Protein AF-A0A0A9E4T3-F1 (afdb_monomer_lite)

Radius of gyration: 29.78 Å; chains: 1; bounding box: 59×31×85 Å

Structure (mmCIF, N/CA/C/O backbone):
data_AF-A0A0A9E4T3-F1
#
_entry.id   AF-A0A0A9E4T3-F1
#
loop_
_atom_site.group_PDB
_atom_site.id
_atom_site.type_symbol
_atom_site.label_atom_id
_atom_site.label_alt_id
_atom_site.label_comp_id
_atom_site.label_asym_id
_atom_site.label_entity_id
_atom_site.label_seq_id
_atom_site.pdbx_PDB_ins_code
_atom_site.Cartn_x
_atom_site.Cartn_y
_atom_site.Cartn_z
_atom_site.occupancy
_atom_site.B_iso_or_equiv
_atom_site.auth_seq_id
_atom_site.auth_comp_id
_atom_site.auth_asym_id
_atom_site.auth_atom_id
_atom_site.pdbx_PDB_model_num
ATOM 1 N N . MET A 1 1 ? 37.385 -1.006 -54.506 1.00 62.84 1 MET A N 1
ATOM 2 C CA . MET A 1 1 ? 36.792 0.046 -53.651 1.00 62.84 1 MET A CA 1
ATOM 3 C C . MET A 1 1 ? 35.392 -0.324 -53.158 1.00 62.84 1 MET A C 1
ATOM 5 O O . MET A 1 1 ? 35.112 -0.016 -52.011 1.00 62.84 1 MET A O 1
ATOM 9 N N . ASP A 1 2 ? 34.578 -1.062 -53.924 1.00 75.38 2 ASP A N 1
ATOM 10 C CA . ASP A 1 2 ? 33.215 -1.477 -53.517 1.00 75.38 2 ASP A CA 1
ATOM 11 C C . ASP A 1 2 ? 33.101 -2.220 -52.181 1.00 75.38 2 ASP A C 1
ATOM 13 O O . ASP A 1 2 ? 32.206 -1.931 -51.396 1.00 75.38 2 ASP A O 1
ATOM 17 N N . GLY A 1 3 ? 34.013 -3.148 -51.873 1.00 79.38 3 GLY A N 1
ATOM 18 C CA . GLY A 1 3 ? 33.921 -3.925 -50.629 1.00 79.38 3 GLY A CA 1
ATOM 19 C C . GLY A 1 3 ? 34.019 -3.076 -49.353 1.00 79.38 3 GLY A C 1
ATOM 20 O O . GLY A 1 3 ? 33.374 -3.387 -48.358 1.00 79.38 3 GLY A O 1
ATOM 21 N N . VAL A 1 4 ? 34.784 -1.978 -49.387 1.00 82.75 4 VAL A N 1
ATOM 22 C CA . VAL A 1 4 ? 34.929 -1.050 -48.249 1.00 82.75 4 VAL A CA 1
ATOM 23 C C . VAL A 1 4 ? 33.673 -0.191 -48.086 1.00 82.75 4 VAL A C 1
ATOM 25 O O . VAL A 1 4 ? 33.246 0.052 -46.960 1.00 82.75 4 VAL A O 1
ATOM 28 N N . ILE A 1 5 ? 33.049 0.210 -49.198 1.00 86.00 5 ILE A N 1
ATOM 29 C CA . ILE A 1 5 ? 31.784 0.959 -49.202 1.00 86.00 5 ILE A CA 1
ATOM 30 C C . ILE A 1 5 ? 30.661 0.083 -48.631 1.00 86.00 5 ILE A C 1
ATOM 32 O O . ILE A 1 5 ? 29.983 0.491 -47.691 1.00 86.00 5 ILE A O 1
ATOM 36 N N . LEU A 1 6 ? 30.544 -1.162 -49.105 1.00 89.69 6 LEU A N 1
ATOM 37 C CA . LEU A 1 6 ? 29.542 -2.124 -48.636 1.00 89.69 6 LEU A CA 1
ATOM 38 C C . LEU A 1 6 ? 29.694 -2.450 -47.137 1.00 89.69 6 LEU A C 1
ATOM 40 O O . LEU A 1 6 ? 28.710 -2.590 -46.411 1.00 89.69 6 LEU A O 1
ATOM 44 N N . LEU A 1 7 ? 30.936 -2.563 -46.652 1.00 89.38 7 LEU A N 1
ATOM 45 C CA . LEU A 1 7 ? 31.220 -2.740 -45.225 1.00 89.38 7 LEU A CA 1
ATOM 46 C C . LEU A 1 7 ? 30.801 -1.513 -44.409 1.00 89.38 7 LEU A C 1
ATOM 48 O O . LEU A 1 7 ? 30.184 -1.680 -43.359 1.00 89.38 7 LEU A O 1
ATOM 52 N N . GLY A 1 8 ? 31.084 -0.303 -44.898 1.00 90.19 8 GLY A N 1
ATOM 53 C CA . GLY A 1 8 ? 30.636 0.940 -44.269 1.00 90.19 8 GLY A CA 1
ATOM 54 C C . GLY A 1 8 ? 29.113 1.013 -44.141 1.00 90.19 8 GLY A C 1
ATOM 55 O O . GLY A 1 8 ? 28.602 1.276 -43.056 1.00 90.19 8 GLY A O 1
ATOM 56 N N . GLU A 1 9 ? 28.381 0.690 -45.209 1.00 91.50 9 GLU A N 1
ATOM 57 C CA . GLU A 1 9 ? 26.911 0.662 -45.209 1.00 91.50 9 GLU A CA 1
ATOM 58 C C . GLU A 1 9 ? 26.335 -0.362 -44.222 1.00 91.50 9 GLU A C 1
ATOM 60 O O . GLU A 1 9 ? 25.373 -0.075 -43.505 1.00 91.50 9 GLU A O 1
ATOM 65 N N . ASN A 1 10 ? 26.928 -1.556 -44.148 1.00 93.38 10 ASN A N 1
ATOM 66 C CA . ASN A 1 10 ? 26.495 -2.589 -43.208 1.00 93.38 10 ASN A CA 1
ATOM 67 C C . ASN A 1 10 ? 26.771 -2.195 -41.752 1.00 93.38 10 ASN A C 1
ATOM 69 O O . ASN A 1 10 ? 25.931 -2.444 -40.887 1.00 93.38 10 ASN A O 1
ATOM 73 N N . ILE A 1 11 ? 27.910 -1.550 -41.476 1.00 93.56 11 ILE A N 1
ATOM 74 C CA . ILE A 1 11 ? 28.228 -1.026 -40.142 1.00 93.56 11 ILE A CA 1
ATOM 75 C C . ILE A 1 11 ? 27.215 0.052 -39.743 1.00 93.56 11 ILE A C 1
ATOM 77 O O . ILE A 1 11 ? 26.677 -0.022 -38.639 1.00 93.56 11 ILE A O 1
ATOM 81 N N . SER A 1 12 ? 26.891 0.993 -40.636 1.00 94.12 12 SER A N 1
ATOM 82 C CA . SER A 1 12 ? 25.878 2.025 -40.373 1.00 94.12 12 SER A CA 1
ATOM 83 C C . SER A 1 12 ? 24.516 1.418 -40.029 1.00 94.12 12 SER A C 1
ATOM 85 O O . SER A 1 12 ? 23.940 1.764 -38.999 1.00 94.12 12 SER A O 1
ATOM 87 N N . LYS A 1 13 ? 24.049 0.427 -40.803 1.00 94.69 13 LYS A N 1
ATOM 88 C CA . LYS A 1 13 ? 22.791 -0.289 -40.517 1.00 94.69 13 LYS A CA 1
ATOM 89 C C . LYS A 1 13 ? 22.813 -0.993 -39.159 1.00 94.69 13 LYS A C 1
ATOM 91 O O . LYS A 1 13 ? 21.826 -0.965 -38.429 1.00 94.69 13 LYS A O 1
ATOM 96 N N . ILE A 1 14 ? 23.931 -1.625 -38.793 1.00 94.31 14 ILE A N 1
ATOM 97 C CA . ILE A 1 14 ? 24.074 -2.273 -37.480 1.00 94.31 14 ILE A CA 1
ATOM 98 C C . ILE A 1 14 ? 23.980 -1.236 -36.355 1.00 94.31 14 ILE A C 1
ATOM 100 O O . ILE A 1 14 ? 23.314 -1.490 -35.350 1.00 94.31 14 ILE A O 1
ATOM 104 N N . VAL A 1 15 ? 24.622 -0.076 -36.512 1.00 94.44 15 VAL A N 1
ATOM 105 C CA . VAL A 1 15 ? 24.577 1.007 -35.519 1.00 94.44 15 VAL A CA 1
ATOM 106 C C . VAL A 1 15 ? 23.155 1.544 -35.358 1.00 94.44 15 VAL A C 1
ATOM 108 O O . VAL A 1 15 ? 22.699 1.681 -34.223 1.00 94.44 15 VAL A O 1
ATOM 111 N N . GLU A 1 16 ? 22.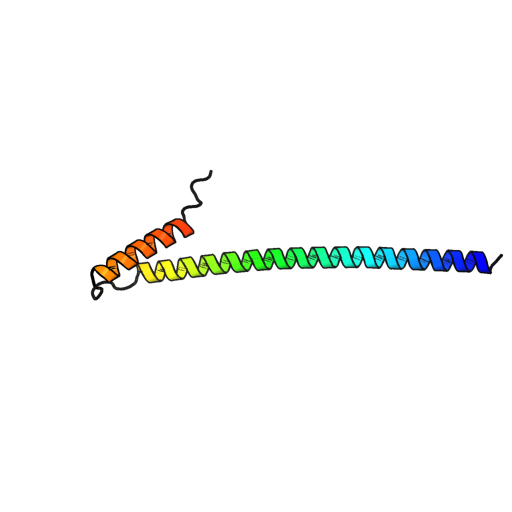436 1.782 -36.455 1.00 95.38 16 GLU A N 1
ATOM 112 C CA . GLU A 1 16 ? 21.037 2.233 -36.430 1.00 95.38 16 GLU A CA 1
ATOM 113 C C . GLU A 1 16 ? 20.138 1.240 -35.684 1.00 95.38 16 GLU A C 1
ATOM 115 O O . GLU A 1 16 ? 19.475 1.613 -34.714 1.00 95.38 16 GLU A O 1
ATOM 120 N N . VAL A 1 17 ? 20.205 -0.049 -36.035 1.00 94.56 17 VAL A N 1
ATOM 121 C CA . VAL A 1 17 ? 19.417 -1.101 -35.369 1.00 94.56 17 VAL A CA 1
ATOM 122 C C . VAL A 1 17 ? 19.743 -1.192 -33.874 1.00 94.56 17 VAL A C 1
ATOM 124 O O . VAL A 1 17 ? 18.851 -1.402 -33.051 1.00 94.56 17 VAL A O 1
ATOM 127 N N . GLN A 1 18 ? 21.011 -1.040 -33.484 1.00 93.00 18 GLN A N 1
ATOM 128 C CA . GLN A 1 18 ? 21.399 -1.053 -32.069 1.00 93.00 18 GLN A CA 1
ATOM 129 C C . GLN A 1 18 ? 20.866 0.169 -31.314 1.00 93.00 18 GLN A C 1
ATOM 131 O O . GLN A 1 18 ? 20.414 0.033 -30.175 1.00 93.00 18 GLN A O 1
ATOM 136 N N . GLN A 1 19 ? 20.880 1.352 -31.933 1.00 93.81 19 GLN A N 1
ATOM 137 C CA . GLN A 1 19 ? 20.316 2.561 -31.334 1.00 93.81 19 GLN A CA 1
ATOM 138 C C . GLN A 1 19 ? 18.799 2.458 -31.160 1.00 93.81 19 GLN A C 1
ATOM 140 O O . GLN A 1 19 ? 18.292 2.803 -30.092 1.00 93.81 19 GLN A O 1
ATOM 145 N N . GLU A 1 20 ? 18.077 1.953 -32.160 1.00 93.81 20 GLU A N 1
ATOM 146 C CA . GLU A 1 20 ? 16.630 1.733 -32.066 1.00 93.81 20 GLU A CA 1
ATOM 147 C C . GLU A 1 20 ? 16.285 0.740 -30.957 1.00 93.81 20 GLU A C 1
ATOM 149 O O . GLU A 1 20 ? 15.475 1.047 -30.082 1.00 93.81 20 GLU A O 1
ATOM 154 N N . ARG A 1 21 ? 16.977 -0.405 -30.911 1.00 92.75 21 ARG A N 1
ATOM 155 C CA . ARG A 1 21 ? 16.790 -1.405 -29.848 1.00 92.75 21 ARG A CA 1
ATOM 156 C C . ARG A 1 21 ? 17.102 -0.850 -28.465 1.00 92.75 21 ARG A C 1
ATOM 158 O O . ARG A 1 21 ? 16.443 -1.224 -27.498 1.00 92.75 21 ARG A O 1
ATOM 165 N N . LYS A 1 22 ? 18.113 0.015 -28.342 1.00 92.81 22 LYS A N 1
ATOM 166 C CA . LYS A 1 22 ? 18.439 0.672 -27.071 1.00 92.81 22 LYS A CA 1
ATOM 167 C C . LYS A 1 22 ? 17.289 1.574 -26.617 1.00 92.81 22 LYS A C 1
ATOM 169 O O . LYS A 1 22 ? 16.835 1.418 -25.489 1.00 92.81 22 LYS A O 1
ATOM 174 N N . LYS A 1 23 ? 16.774 2.430 -27.506 1.00 92.94 23 LYS A N 1
ATOM 175 C CA . LYS A 1 23 ? 15.625 3.306 -27.219 1.00 92.94 23 LYS A CA 1
ATOM 176 C C . LYS A 1 23 ? 14.373 2.509 -26.854 1.00 92.94 23 LYS A C 1
ATOM 178 O O . LYS A 1 23 ? 13.659 2.866 -25.925 1.00 92.94 23 LYS A O 1
ATOM 183 N N . GLU A 1 24 ? 14.108 1.416 -27.567 1.00 91.06 24 GLU A N 1
ATOM 184 C CA . GLU A 1 24 ? 12.964 0.549 -27.282 1.00 91.06 24 GLU A CA 1
ATOM 185 C C . GLU A 1 24 ? 13.084 -0.098 -25.897 1.00 91.06 24 GLU A C 1
ATOM 187 O O . GLU A 1 24 ? 12.129 -0.083 -25.123 1.00 91.06 24 GLU A O 1
ATOM 192 N N . ARG A 1 25 ? 14.275 -0.596 -25.538 1.00 89.00 25 ARG A N 1
ATOM 193 C CA . ARG A 1 25 ? 14.540 -1.139 -24.198 1.00 89.00 25 ARG A CA 1
ATOM 194 C C . ARG A 1 25 ? 14.357 -0.090 -23.109 1.00 89.00 25 ARG A C 1
ATOM 196 O O . ARG A 1 25 ? 13.704 -0.391 -22.118 1.00 89.00 25 ARG A O 1
ATOM 203 N N . GLU A 1 26 ? 14.887 1.116 -23.303 1.00 91.81 26 GLU A N 1
ATOM 204 C CA . GLU A 1 26 ? 14.713 2.236 -22.368 1.00 91.81 26 GLU A CA 1
ATOM 205 C C . GLU A 1 26 ? 13.222 2.535 -22.153 1.00 91.81 26 GLU A C 1
ATOM 207 O O . GLU A 1 26 ? 12.741 2.499 -21.019 1.00 91.81 26 GLU A O 1
ATOM 212 N N . LYS A 1 27 ? 12.450 2.663 -23.237 1.00 91.75 27 LYS A N 1
ATOM 213 C CA . LYS A 1 27 ? 10.999 2.885 -23.174 1.00 91.75 27 LYS A CA 1
ATOM 214 C C . LYS A 1 27 ? 10.253 1.760 -22.449 1.00 91.75 27 LYS A C 1
ATOM 216 O O . LYS A 1 27 ? 9.338 2.021 -21.666 1.00 91.75 27 LYS A O 1
ATOM 221 N N . VAL A 1 28 ? 10.625 0.502 -22.690 1.00 91.06 28 VAL A N 1
ATOM 222 C CA . VAL A 1 28 ? 10.035 -0.647 -21.986 1.00 91.06 28 VAL A CA 1
ATOM 223 C C . VAL A 1 28 ? 10.362 -0.587 -20.496 1.00 91.06 28 VAL A C 1
ATOM 225 O O . VAL A 1 28 ? 9.465 -0.778 -19.677 1.00 91.06 28 VAL A O 1
ATOM 228 N N . THR A 1 29 ? 11.608 -0.282 -20.127 1.00 89.31 29 THR A N 1
ATOM 229 C CA .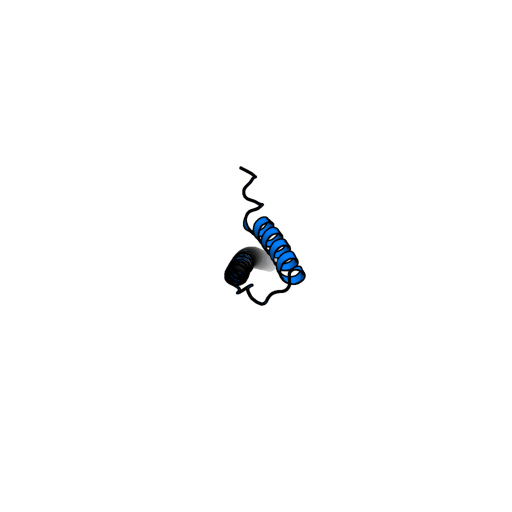 THR A 1 29 ? 12.001 -0.175 -18.714 1.00 89.31 29 THR A CA 1
ATOM 230 C C . THR A 1 29 ? 11.296 0.971 -17.996 1.00 89.31 29 THR A C 1
ATOM 232 O O . THR A 1 29 ? 10.850 0.791 -16.865 1.00 89.31 29 THR A O 1
ATOM 235 N N . GLU A 1 30 ? 11.119 2.117 -18.655 1.00 92.19 30 GLU A N 1
ATOM 236 C CA . GLU A 1 30 ? 10.354 3.246 -18.118 1.00 92.19 30 GLU A CA 1
ATOM 237 C C . GLU A 1 30 ? 8.891 2.863 -17.890 1.00 92.19 30 GLU A C 1
ATOM 239 O O . GLU A 1 30 ? 8.354 3.080 -16.803 1.00 92.19 30 GLU A O 1
ATOM 244 N N . THR A 1 31 ? 8.274 2.204 -18.874 1.00 92.19 31 THR A N 1
ATOM 245 C CA . THR A 1 31 ? 6.884 1.739 -18.773 1.00 92.19 31 THR A CA 1
ATOM 246 C C . THR A 1 31 ? 6.719 0.739 -17.625 1.00 92.19 31 THR A C 1
ATOM 248 O O . THR A 1 31 ? 5.776 0.830 -16.843 1.00 92.19 31 THR A O 1
ATOM 251 N N . GLN A 1 32 ? 7.648 -0.212 -17.478 1.00 91.50 32 GLN A N 1
ATOM 252 C CA . GLN A 1 32 ? 7.625 -1.183 -16.379 1.00 91.50 32 GLN A CA 1
ATOM 253 C C . GLN A 1 32 ? 7.768 -0.508 -15.012 1.00 91.50 32 GLN A C 1
ATOM 255 O O . GLN A 1 32 ? 7.076 -0.886 -14.066 1.00 91.50 32 GLN A O 1
ATOM 260 N N . LEU A 1 33 ? 8.632 0.504 -14.909 1.00 94.62 33 LEU A N 1
ATOM 261 C CA . LEU A 1 33 ? 8.801 1.276 -13.684 1.00 94.62 33 LEU A CA 1
ATOM 262 C C . LEU A 1 33 ? 7.521 2.040 -13.324 1.00 94.62 33 LEU A C 1
ATOM 264 O O . LEU A 1 33 ? 7.126 2.063 -12.158 1.00 94.62 33 LEU A O 1
ATOM 268 N N . GLU A 1 34 ? 6.856 2.644 -14.308 1.00 95.06 34 GLU A N 1
ATOM 269 C CA . GLU A 1 34 ? 5.585 3.339 -14.103 1.00 95.06 34 GLU A CA 1
ATOM 270 C C . GLU A 1 34 ? 4.474 2.379 -13.658 1.00 95.06 34 GLU A C 1
ATOM 272 O O . GLU A 1 34 ? 3.790 2.646 -12.669 1.00 95.06 34 GLU A O 1
ATOM 277 N N . VAL A 1 35 ? 4.358 1.211 -14.298 1.00 95.44 35 VAL A N 1
ATOM 278 C CA . VAL A 1 35 ? 3.414 0.161 -13.886 1.00 95.44 35 VAL A CA 1
ATOM 279 C C . VAL A 1 35 ? 3.679 -0.285 -12.448 1.00 95.44 35 VAL A C 1
ATOM 281 O O . VAL A 1 35 ? 2.743 -0.367 -11.654 1.00 95.44 35 VAL A O 1
ATOM 284 N N . ALA A 1 36 ? 4.940 -0.522 -12.079 1.00 94.56 36 ALA A N 1
ATOM 285 C CA . ALA A 1 36 ? 5.300 -0.913 -10.718 1.00 94.56 36 ALA A CA 1
ATOM 286 C C . ALA A 1 36 ? 4.925 0.170 -9.688 1.00 94.56 36 ALA A C 1
ATOM 288 O O . ALA A 1 36 ? 4.409 -0.145 -8.614 1.00 94.56 36 ALA A O 1
ATOM 289 N N . ARG A 1 37 ? 5.123 1.454 -10.021 1.00 96.06 37 ARG A N 1
ATOM 290 C CA . ARG A 1 37 ? 4.705 2.584 -9.173 1.00 96.06 37 ARG A CA 1
ATOM 291 C C . ARG A 1 37 ? 3.187 2.633 -8.997 1.00 96.06 37 ARG A C 1
ATOM 293 O O . ARG A 1 37 ? 2.718 2.803 -7.873 1.00 96.06 37 ARG A O 1
ATOM 300 N N . LEU A 1 38 ? 2.423 2.455 -10.076 1.00 96.50 38 LEU A N 1
ATOM 301 C CA . LEU A 1 38 ? 0.958 2.424 -10.021 1.00 96.50 38 LEU A CA 1
ATOM 302 C C . LEU A 1 38 ? 0.442 1.237 -9.199 1.00 96.50 38 LEU A C 1
ATOM 304 O O . LEU A 1 38 ? -0.462 1.406 -8.385 1.00 96.50 38 LEU A O 1
ATOM 308 N N . GLN A 1 39 ? 1.046 0.056 -9.351 1.00 95.44 39 GLN A N 1
ATOM 309 C CA . GLN A 1 39 ? 0.706 -1.123 -8.550 1.00 95.44 39 GLN A CA 1
ATOM 310 C C . GLN A 1 39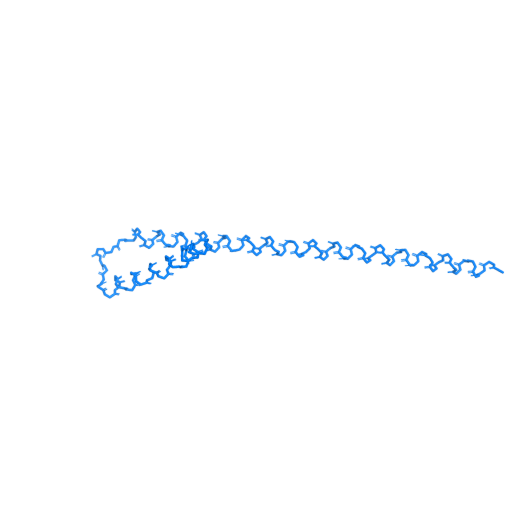 ? 0.998 -0.911 -7.063 1.00 95.44 39 GLN A C 1
ATOM 312 O O . GLN A 1 39 ? 0.171 -1.259 -6.224 1.00 95.44 39 GLN A O 1
ATOM 317 N N . LEU A 1 40 ? 2.141 -0.304 -6.728 1.00 95.69 40 LEU A N 1
ATOM 318 C CA . LEU A 1 40 ? 2.475 0.034 -5.346 1.00 95.69 40 LEU A CA 1
ATOM 319 C C . LEU A 1 40 ? 1.459 1.016 -4.750 1.00 95.69 40 LEU A C 1
ATOM 321 O O . LEU A 1 40 ? 1.013 0.824 -3.619 1.00 95.69 40 LEU A O 1
ATOM 325 N N . LYS A 1 41 ? 1.064 2.041 -5.515 1.00 95.94 41 LYS A N 1
ATOM 326 C CA . LYS A 1 41 ? 0.034 2.998 -5.099 1.00 95.94 41 LYS A CA 1
ATOM 327 C C . LYS A 1 41 ? -1.302 2.297 -4.839 1.00 95.94 41 LYS A C 1
ATOM 329 O O . LYS A 1 41 ? -1.842 2.432 -3.746 1.00 95.94 41 LYS A O 1
ATOM 334 N N . ALA A 1 42 ? -1.772 1.479 -5.779 1.00 95.69 42 ALA A N 1
ATOM 335 C CA . ALA A 1 42 ? -3.016 0.725 -5.628 1.00 95.69 42 ALA A CA 1
ATOM 336 C C . ALA A 1 42 ? -2.979 -0.235 -4.424 1.00 95.69 42 ALA A C 1
ATOM 338 O O . ALA A 1 42 ? -3.955 -0.351 -3.685 1.00 95.69 42 ALA A O 1
ATOM 339 N N . ALA A 1 43 ? -1.845 -0.901 -4.182 1.00 95.44 43 ALA A N 1
ATOM 340 C CA . ALA A 1 43 ? -1.675 -1.778 -3.026 1.00 95.44 43 ALA A CA 1
ATOM 341 C C . ALA A 1 43 ? -1.723 -1.006 -1.696 1.00 95.44 43 ALA A C 1
ATOM 343 O O . ALA A 1 43 ? -2.300 -1.493 -0.722 1.00 95.44 43 ALA A O 1
ATOM 344 N N . ASN A 1 44 ? -1.146 0.199 -1.648 1.00 91.81 44 ASN A N 1
ATOM 345 C CA . ASN A 1 44 ? -1.217 1.067 -0.473 1.00 91.81 44 ASN A CA 1
ATOM 346 C C . ASN A 1 44 ? -2.645 1.558 -0.214 1.00 91.81 44 ASN A C 1
ATOM 348 O O . ASN A 1 44 ? -3.128 1.398 0.904 1.00 91.81 44 ASN A O 1
ATOM 352 N N . GLU A 1 45 ? -3.343 2.044 -1.241 1.00 93.62 45 GLU A N 1
ATOM 353 C CA . GLU A 1 45 ? -4.747 2.468 -1.137 1.00 93.62 45 GLU A CA 1
ATOM 354 C C . GLU A 1 45 ? -5.648 1.305 -0.690 1.00 93.62 45 GLU A C 1
ATOM 356 O O . GLU A 1 45 ? -6.483 1.456 0.201 1.00 93.62 45 GLU A O 1
ATOM 361 N N . GLN A 1 46 ? -5.435 0.098 -1.227 1.00 95.56 46 GLN A N 1
ATOM 362 C CA . GLN A 1 46 ? -6.175 -1.092 -0.802 1.00 95.56 46 GLN A CA 1
ATOM 363 C C . GLN A 1 46 ? -5.887 -1.463 0.660 1.00 95.56 46 GLN A C 1
ATOM 365 O O . GLN A 1 46 ? -6.788 -1.895 1.385 1.00 95.56 46 GLN A O 1
ATOM 370 N N . LYS A 1 47 ? -4.633 -1.331 1.105 1.00 92.88 47 LYS A N 1
ATOM 371 C CA . LYS A 1 47 ? -4.245 -1.574 2.500 1.00 92.88 47 LYS A CA 1
ATOM 372 C C . LYS A 1 47 ? -4.930 -0.577 3.438 1.00 92.88 47 LYS A C 1
ATOM 374 O O . LYS A 1 47 ? -5.420 -0.992 4.485 1.00 92.88 47 LYS A O 1
ATOM 379 N N . GLU A 1 48 ? -4.982 0.699 3.066 1.00 92.00 48 GLU A N 1
ATOM 380 C CA . GLU A 1 48 ? -5.663 1.753 3.831 1.00 92.00 48 GLU A CA 1
ATOM 381 C C . GLU A 1 48 ? -7.176 1.528 3.890 1.00 92.00 48 GLU A C 1
ATOM 383 O O . GLU A 1 48 ? -7.750 1.550 4.978 1.00 92.00 48 GLU A O 1
ATOM 388 N N . ALA A 1 49 ? -7.809 1.193 2.762 1.00 94.44 49 ALA A N 1
ATOM 389 C CA . ALA A 1 49 ? -9.234 0.869 2.713 1.00 94.44 49 ALA A CA 1
ATOM 390 C C . ALA A 1 49 ? -9.594 -0.301 3.645 1.00 94.44 49 ALA A C 1
ATOM 392 O O . ALA A 1 49 ? -10.534 -0.205 4.434 1.00 94.44 49 ALA A O 1
ATOM 393 N N . LYS A 1 50 ? -8.800 -1.382 3.626 1.00 94.88 50 LYS A N 1
ATOM 394 C CA . LYS A 1 50 ? -8.982 -2.520 4.545 1.00 94.88 50 LYS A CA 1
ATOM 395 C C . LYS A 1 50 ? -8.784 -2.123 6.006 1.00 94.88 50 LYS A C 1
ATOM 397 O O . LYS A 1 50 ? -9.470 -2.642 6.882 1.00 94.88 50 LYS A O 1
ATOM 402 N N . LEU A 1 51 ? -7.839 -1.227 6.291 1.00 92.69 51 LEU A N 1
ATOM 403 C CA . LEU A 1 51 ? -7.593 -0.765 7.654 1.00 92.69 51 LEU A CA 1
ATOM 404 C C . LEU A 1 51 ? -8.782 0.046 8.190 1.00 92.69 51 LEU A C 1
ATOM 406 O O . LEU A 1 51 ? -9.189 -0.172 9.330 1.00 92.69 51 LEU A O 1
ATOM 410 N N . LEU A 1 52 ? -9.369 0.912 7.357 1.00 94.88 52 LEU A N 1
ATOM 411 C CA . LEU A 1 52 ? -10.592 1.658 7.672 1.00 94.88 52 LEU A CA 1
ATOM 412 C C . LEU A 1 52 ? -11.797 0.734 7.882 1.00 94.88 52 LEU A C 1
ATOM 414 O O . LEU A 1 52 ? -12.562 0.928 8.825 1.00 94.88 52 LEU A O 1
ATOM 418 N N . GLU A 1 53 ? -11.946 -0.293 7.046 1.00 95.75 53 GLU A N 1
ATOM 419 C CA . GLU A 1 53 ? -13.014 -1.288 7.180 1.00 95.75 53 GLU A CA 1
ATOM 420 C C . GLU A 1 53 ? -12.926 -2.029 8.522 1.00 95.75 53 GLU A C 1
ATOM 422 O O . GLU A 1 53 ? -13.903 -2.085 9.269 1.00 95.75 53 GLU A O 1
ATOM 427 N N . VAL A 1 54 ? -11.737 -2.531 8.876 1.00 94.81 54 VAL A N 1
ATOM 428 C CA . VAL A 1 54 ? -11.508 -3.214 10.159 1.00 94.81 54 VAL A CA 1
ATOM 429 C C . VAL A 1 54 ? -11.717 -2.262 11.337 1.00 94.81 54 VAL A C 1
ATOM 431 O O . VAL A 1 54 ? -12.286 -2.666 12.350 1.00 94.81 54 VAL A O 1
ATOM 434 N N . TYR A 1 55 ? -11.291 -1.003 11.216 1.00 94.00 55 TYR A N 1
ATOM 435 C CA . TYR A 1 55 ? -11.484 0.005 12.258 1.00 94.00 55 TYR A CA 1
ATOM 436 C C . TYR A 1 55 ? -12.975 0.270 12.497 1.00 94.00 55 TYR A C 1
ATOM 438 O O . TYR A 1 55 ? -13.440 0.213 13.636 1.00 94.00 55 TYR A O 1
ATOM 446 N N . SER A 1 56 ? -13.745 0.455 11.422 1.00 94.81 56 SER A N 1
ATOM 447 C CA . SER A 1 56 ? -15.200 0.609 11.488 1.00 94.81 56 SER A CA 1
ATOM 448 C C . SER A 1 56 ? -15.876 -0.620 12.101 1.00 94.81 56 SER A C 1
ATOM 450 O O . SER A 1 56 ? -16.709 -0.483 12.997 1.00 94.81 56 SER A O 1
ATOM 452 N N . ALA A 1 57 ? -15.484 -1.830 11.694 1.00 94.62 57 ALA A N 1
ATOM 453 C CA . ALA A 1 57 ? -16.017 -3.061 12.272 1.00 94.62 57 ALA A CA 1
ATOM 454 C C . ALA A 1 57 ? -15.731 -3.155 13.779 1.00 94.62 57 ALA A C 1
ATOM 456 O O . ALA A 1 57 ? -16.617 -3.504 14.558 1.00 94.62 57 ALA A O 1
ATOM 457 N N . LEU A 1 58 ? -14.517 -2.789 14.205 1.00 93.25 58 LEU A N 1
ATOM 458 C CA . LEU A 1 58 ? -14.137 -2.795 15.613 1.00 93.25 58 LEU A CA 1
ATOM 459 C C . LEU A 1 58 ? -14.949 -1.772 16.413 1.00 93.25 58 LEU A C 1
ATOM 461 O O . LEU A 1 58 ? -15.370 -2.087 17.526 1.00 93.25 58 LEU A O 1
ATOM 465 N N . LEU A 1 59 ? -15.207 -0.584 15.853 1.00 93.00 59 LEU A N 1
ATOM 466 C CA . LEU A 1 59 ? -16.040 0.455 16.466 1.00 93.00 59 LEU A CA 1
ATOM 467 C C . LEU A 1 59 ? -17.480 -0.013 16.706 1.00 93.00 59 LEU A C 1
ATOM 469 O O . LEU A 1 59 ? -17.998 0.204 17.798 1.00 93.00 59 LEU A O 1
ATOM 473 N N . HIS A 1 60 ? -18.085 -0.698 15.733 1.00 92.94 60 HIS A N 1
ATOM 474 C CA . HIS A 1 60 ? -19.478 -1.161 15.801 1.00 92.94 60 HIS A CA 1
ATOM 475 C C . HIS A 1 60 ? -19.659 -2.523 16.489 1.00 92.94 60 HIS A C 1
ATOM 477 O O . HIS A 1 60 ? -20.790 -2.968 16.679 1.00 92.94 60 HIS A O 1
ATOM 483 N N . GLN A 1 61 ? -18.570 -3.204 16.849 1.00 92.56 61 GLN A N 1
ATOM 484 C CA . GLN A 1 61 ? -18.630 -4.498 17.520 1.00 92.56 61 GLN A CA 1
ATOM 485 C C . GLN A 1 61 ? -19.364 -4.394 18.866 1.00 92.56 61 GLN A C 1
ATOM 487 O O . GLN A 1 61 ? -19.035 -3.544 19.695 1.00 92.56 61 GLN A O 1
ATOM 492 N N . ASP A 1 62 ? -20.303 -5.311 19.119 1.00 92.50 62 ASP A N 1
ATOM 493 C CA . ASP A 1 62 ? -20.962 -5.413 20.422 1.00 92.50 62 ASP A CA 1
ATOM 494 C C . ASP A 1 62 ? -19.953 -5.794 21.519 1.00 92.50 62 ASP A C 1
ATOM 496 O O . ASP A 1 62 ? -19.212 -6.776 21.414 1.00 92.50 62 ASP A O 1
ATOM 500 N N . THR A 1 63 ? -19.936 -4.997 22.586 1.00 93.06 63 THR A N 1
ATOM 501 C CA . THR A 1 63 ? -19.037 -5.156 23.736 1.00 93.06 63 THR A CA 1
ATOM 502 C C . THR A 1 63 ? -19.760 -5.596 25.009 1.00 93.06 63 THR A C 1
ATOM 504 O O . THR A 1 63 ? -19.115 -5.778 26.044 1.00 93.06 63 THR A O 1
ATOM 507 N N . SER A 1 64 ? -21.080 -5.809 24.943 1.00 92.31 64 SER A N 1
ATOM 508 C CA . SER A 1 64 ? -21.927 -6.139 26.095 1.00 92.31 64 SER A CA 1
ATOM 509 C C . SER A 1 64 ? -21.499 -7.425 26.812 1.00 92.31 64 SER A C 1
ATOM 511 O O . SER A 1 64 ? -21.563 -7.501 28.037 1.00 92.31 64 SER A O 1
ATOM 513 N N . GLN A 1 65 ? -20.998 -8.405 26.055 1.00 92.44 65 GLN A N 1
ATOM 514 C CA . GLN A 1 65 ? -20.526 -9.704 26.554 1.00 92.44 65 GLN A CA 1
ATOM 515 C C . GLN A 1 65 ? -18.994 -9.788 26.692 1.00 92.44 65 GLN A C 1
ATOM 517 O O . GLN A 1 65 ? -18.447 -10.858 26.958 1.00 92.44 65 GLN A O 1
ATOM 522 N N . MET A 1 66 ? -18.265 -8.687 26.478 1.00 92.75 66 MET A N 1
ATOM 523 C CA . MET A 1 66 ? -16.803 -8.693 26.560 1.00 92.75 66 MET A CA 1
ATOM 524 C C . MET A 1 66 ? -16.320 -8.546 28.004 1.00 92.75 66 MET A C 1
ATOM 526 O O . MET A 1 66 ? -16.808 -7.707 28.759 1.00 92.75 66 MET A O 1
ATOM 530 N N . SER A 1 67 ? -15.282 -9.305 28.362 1.00 94.88 67 SER A N 1
ATOM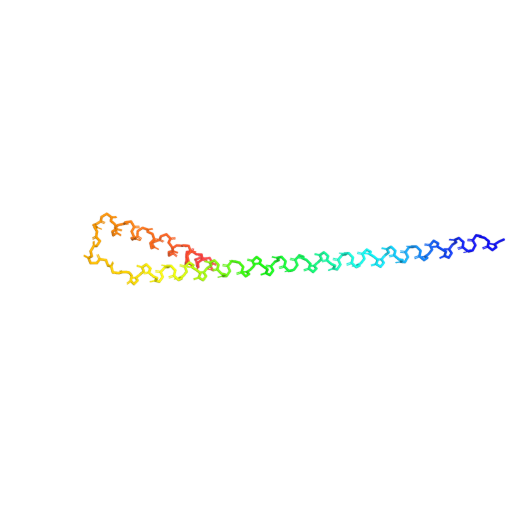 531 C CA . SER A 1 67 ? -14.553 -9.091 29.617 1.00 94.88 67 SER A CA 1
ATOM 532 C C . SER A 1 67 ? -13.847 -7.727 29.637 1.00 94.88 67 SER A C 1
ATOM 534 O O . SER A 1 67 ? -13.474 -7.200 28.586 1.00 94.88 67 SER A O 1
ATOM 536 N N . GLU A 1 68 ? -13.568 -7.191 30.827 1.00 92.94 68 GLU A N 1
ATOM 537 C CA . GLU A 1 68 ? -12.802 -5.942 30.988 1.00 92.94 68 GLU A CA 1
ATOM 538 C C . GLU A 1 68 ? -11.413 -6.012 30.333 1.00 92.94 68 GLU A C 1
ATOM 540 O O . GLU A 1 68 ? -10.976 -5.075 29.664 1.00 92.94 68 GLU A O 1
ATOM 545 N N . GLN A 1 69 ? -10.738 -7.165 30.414 1.00 93.31 69 GLN A N 1
ATOM 546 C CA . GLN A 1 69 ? -9.458 -7.363 29.731 1.00 93.31 69 GLN A CA 1
ATOM 547 C C . GLN A 1 69 ? -9.607 -7.285 28.203 1.00 93.31 69 GLN A C 1
ATOM 549 O O . GLN A 1 69 ? -8.745 -6.730 27.517 1.00 93.31 69 GLN A O 1
ATOM 554 N N . SER A 1 70 ? -10.690 -7.842 27.658 1.00 91.44 70 SER A N 1
ATOM 555 C CA . SER A 1 70 ? -10.982 -7.791 26.225 1.00 91.44 70 SER A CA 1
ATOM 556 C C . SER A 1 70 ? -11.290 -6.364 25.769 1.00 91.44 70 SER A C 1
ATOM 558 O O . SER A 1 70 ? -10.793 -5.950 24.721 1.00 91.44 70 SER A O 1
ATOM 560 N N . LYS A 1 71 ? -12.042 -5.593 26.565 1.00 93.50 71 LYS A N 1
ATOM 561 C CA . LYS A 1 71 ? -12.330 -4.175 26.292 1.00 93.50 71 LYS A CA 1
ATOM 562 C C . LYS A 1 71 ? -11.053 -3.334 26.283 1.00 93.50 71 LYS A C 1
ATOM 564 O O . LYS A 1 71 ? -10.805 -2.637 25.305 1.00 93.50 71 LYS A O 1
ATOM 569 N N . ALA A 1 72 ? -10.182 -3.501 27.280 1.00 93.94 72 ALA A N 1
ATOM 570 C CA . ALA A 1 72 ? -8.906 -2.784 27.348 1.00 93.94 72 ALA A CA 1
ATOM 571 C C . ALA A 1 72 ? -7.973 -3.107 26.162 1.00 93.94 72 ALA A C 1
ATOM 573 O O . ALA A 1 72 ? -7.276 -2.237 25.641 1.00 93.94 72 ALA A O 1
ATOM 574 N N . ARG A 1 73 ? -7.943 -4.366 25.698 1.00 93.31 73 ARG A N 1
ATOM 575 C CA . ARG A 1 73 ? -7.183 -4.744 24.489 1.00 93.31 73 ARG A CA 1
ATOM 576 C C . ARG A 1 73 ? -7.763 -4.115 23.224 1.00 93.31 73 ARG A C 1
ATOM 578 O O . ARG A 1 73 ? -6.996 -3.685 22.361 1.00 93.31 73 ARG A O 1
ATOM 585 N N . ARG A 1 74 ? -9.092 -4.073 23.111 1.00 93.38 74 ARG A N 1
ATOM 586 C CA . ARG A 1 74 ? -9.794 -3.417 22.002 1.00 93.38 74 ARG A CA 1
ATOM 587 C C . ARG A 1 74 ? -9.483 -1.925 21.965 1.00 93.38 74 ARG A C 1
ATOM 589 O O . ARG A 1 74 ? -9.111 -1.435 20.908 1.00 93.38 74 ARG A O 1
ATOM 596 N N . GLU A 1 75 ? -9.571 -1.234 23.095 1.00 93.81 75 GLU A N 1
ATOM 597 C CA . GLU A 1 75 ? -9.271 0.199 23.197 1.00 93.81 75 GLU A CA 1
ATOM 598 C C . GLU A 1 75 ? -7.839 0.513 22.742 1.00 93.81 75 GLU A C 1
ATOM 600 O O . GLU A 1 75 ? -7.646 1.314 21.833 1.00 93.81 75 GLU A O 1
ATOM 605 N N . LYS A 1 76 ? -6.843 -0.245 23.222 1.00 95.00 76 LYS A N 1
ATOM 606 C CA . LYS A 1 76 ? -5.452 -0.133 22.737 1.00 95.00 76 LYS A CA 1
ATOM 607 C C . LYS A 1 76 ? -5.297 -0.420 21.242 1.00 95.00 76 LYS A C 1
ATOM 609 O O . LYS A 1 76 ? -4.370 0.074 20.604 1.00 95.00 76 LYS A O 1
ATOM 614 N N . THR A 1 77 ? -6.138 -1.289 20.685 1.00 93.94 77 THR A N 1
ATOM 615 C CA . THR A 1 77 ? -6.113 -1.600 19.250 1.00 93.94 77 THR A CA 1
ATOM 616 C C . THR A 1 77 ? -6.688 -0.439 18.447 1.00 93.94 77 THR A C 1
ATOM 618 O O . THR A 1 77 ? -6.071 -0.049 17.460 1.00 93.94 77 THR A O 1
ATOM 621 N N . LEU A 1 78 ? -7.799 0.150 18.901 1.00 94.50 78 LEU A N 1
ATOM 622 C CA . LEU A 1 78 ? -8.388 1.346 18.299 1.00 94.50 78 LEU A CA 1
ATOM 623 C C . LEU A 1 78 ? -7.404 2.515 18.311 1.00 94.50 78 LEU A C 1
ATOM 625 O O . LEU A 1 78 ? -7.150 3.066 17.250 1.00 94.50 78 LEU A O 1
ATOM 629 N N . GLU A 1 79 ? -6.768 2.805 19.447 1.00 93.56 79 GLU A N 1
ATOM 630 C CA . GLU A 1 79 ? -5.773 3.882 19.577 1.00 93.56 79 GLU A CA 1
ATOM 631 C C . GLU A 1 79 ? -4.606 3.708 18.587 1.00 93.56 79 GLU A C 1
ATOM 633 O O . GLU A 1 79 ? -4.209 4.631 17.876 1.00 93.56 79 GLU A O 1
ATOM 638 N N . ARG A 1 80 ? -4.079 2.482 18.461 1.00 92.38 80 ARG A N 1
ATOM 639 C CA . ARG A 1 80 ? -3.007 2.181 17.497 1.00 92.38 80 ARG A CA 1
ATOM 640 C C . ARG A 1 80 ? -3.457 2.311 16.045 1.00 92.38 80 ARG A C 1
ATOM 642 O O . ARG A 1 80 ? -2.636 2.649 15.192 1.00 92.38 80 ARG A O 1
ATOM 649 N N . MET A 1 81 ? -4.702 1.954 15.742 1.00 91.56 81 MET A N 1
ATOM 650 C CA . MET A 1 81 ? -5.2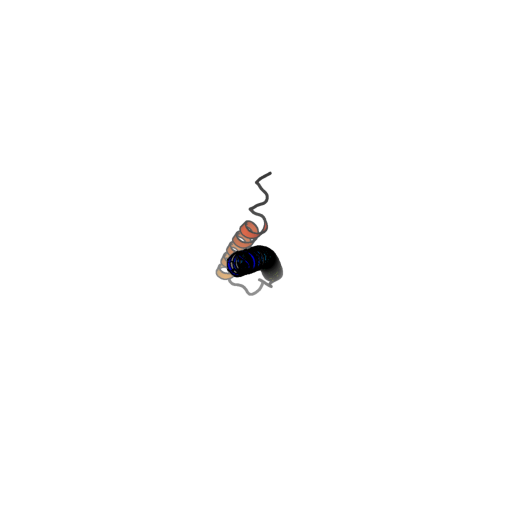57 2.090 14.395 1.00 91.56 81 MET A CA 1
ATOM 651 C C . MET A 1 81 ? -5.515 3.558 14.065 1.00 91.56 81 MET A C 1
ATOM 653 O O . MET A 1 81 ? -5.169 3.981 12.970 1.00 91.56 81 MET A O 1
ATOM 657 N N . GLU A 1 82 ? -6.025 4.334 15.017 1.00 90.44 82 GLU A N 1
ATOM 658 C CA . GLU A 1 82 ? -6.259 5.772 14.897 1.00 90.44 82 GLU A CA 1
ATOM 659 C C . GLU A 1 82 ? -4.952 6.524 14.627 1.00 90.44 82 GLU A C 1
ATOM 661 O O . GLU A 1 82 ? -4.860 7.256 13.646 1.00 90.44 82 GLU A O 1
ATOM 666 N N . LEU A 1 83 ? -3.886 6.231 15.380 1.00 90.62 83 LEU A N 1
ATOM 667 C CA . LEU A 1 83 ? -2.560 6.801 15.122 1.00 90.62 83 LEU A CA 1
ATOM 668 C C . LEU A 1 83 ? -2.038 6.450 13.718 1.00 90.62 83 LEU A C 1
ATOM 670 O O . LEU A 1 83 ? -1.435 7.282 13.051 1.00 90.62 83 LEU A O 1
ATOM 674 N N . LYS A 1 84 ? -2.267 5.223 13.238 1.00 88.44 84 LYS A N 1
ATOM 675 C CA . LYS A 1 84 ? -1.837 4.817 11.889 1.00 88.44 84 LYS A CA 1
ATOM 676 C C . LYS A 1 84 ? -2.669 5.438 10.768 1.00 88.44 84 LYS A C 1
ATOM 678 O O . LYS A 1 84 ? -2.138 5.609 9.676 1.00 88.44 84 LYS A O 1
ATOM 683 N N . LEU A 1 85 ? -3.952 5.696 11.014 1.00 87.12 85 LEU A N 1
ATOM 684 C CA . LEU A 1 85 ? -4.889 6.248 10.034 1.00 87.12 85 LEU A CA 1
ATOM 685 C C . LEU A 1 85 ? -4.816 7.777 9.968 1.00 87.12 85 LEU A C 1
ATOM 687 O O . LEU A 1 85 ? -4.920 8.334 8.881 1.00 87.12 85 LEU A O 1
ATOM 691 N N . PHE A 1 86 ? -4.615 8.439 11.110 1.00 86.31 86 PHE A N 1
ATOM 692 C CA . PHE A 1 86 ? -4.751 9.893 11.247 1.00 86.31 86 PHE A CA 1
ATOM 693 C C . PHE A 1 86 ? -3.512 10.587 11.831 1.00 86.31 86 PHE A C 1
ATOM 695 O O . PHE A 1 86 ? -3.383 11.799 11.704 1.00 86.31 86 PHE A O 1
ATOM 702 N N . GLY A 1 87 ? -2.563 9.856 12.424 1.00 78.44 87 GLY A N 1
ATOM 703 C CA . GLY A 1 87 ? -1.380 10.436 13.079 1.00 78.44 87 GLY A CA 1
ATOM 704 C C . GLY A 1 87 ? -0.344 11.064 12.140 1.00 78.44 87 GLY A C 1
ATOM 705 O O . GLY A 1 87 ? 0.605 11.673 12.613 1.00 78.44 87 GLY A O 1
ATOM 706 N N . ASN A 1 88 ? -0.523 10.950 10.822 1.00 63.00 88 ASN A N 1
ATOM 707 C CA . ASN A 1 88 ? 0.331 11.602 9.823 1.00 63.00 88 ASN A CA 1
ATOM 708 C C . ASN A 1 88 ? -0.247 12.947 9.325 1.00 63.00 88 ASN A C 1
ATOM 710 O O . ASN A 1 88 ? 0.203 13.449 8.298 1.00 63.00 88 ASN A O 1
ATOM 714 N N . HIS A 1 89 ? -1.272 13.511 9.978 1.00 55.09 89 HIS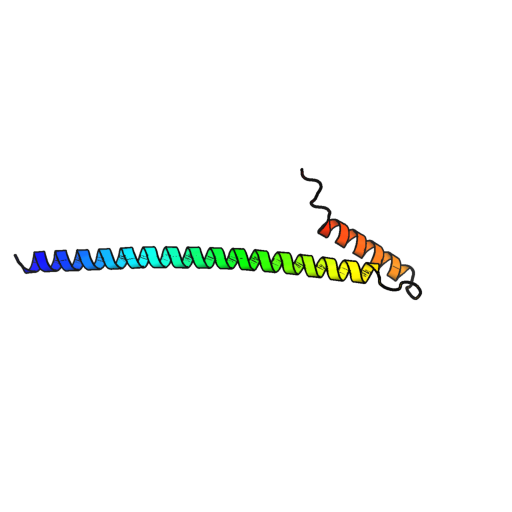 A N 1
ATOM 715 C CA . HIS A 1 89 ? -1.868 14.804 9.594 1.00 55.09 89 HIS A CA 1
ATOM 716 C C . HIS A 1 89 ? -1.331 16.028 10.360 1.00 55.09 89 HIS A C 1
ATOM 718 O O . HIS A 1 89 ? -1.772 17.135 10.071 1.00 55.09 89 HIS A O 1
ATOM 724 N N . ASP A 1 90 ? -0.341 15.858 11.243 1.00 48.88 90 ASP A N 1
ATOM 725 C CA . ASP A 1 90 ? 0.277 16.962 12.003 1.00 48.88 90 ASP A CA 1
ATOM 726 C C . ASP A 1 90 ? 1.566 17.541 11.371 1.00 48.88 90 ASP A C 1
ATOM 728 O O . ASP A 1 90 ? 2.253 18.345 11.996 1.00 48.88 90 ASP A O 1
ATOM 732 N N . GLU A 1 91 ? 1.902 17.193 10.123 1.00 45.41 91 GLU A N 1
ATOM 733 C CA . GLU A 1 91 ? 2.945 17.893 9.351 1.00 45.41 91 GLU A CA 1
ATOM 734 C C . GLU A 1 91 ? 2.320 18.704 8.203 1.00 45.41 91 GLU A C 1
ATOM 736 O O . GLU A 1 91 ? 2.305 18.272 7.048 1.00 45.41 91 GLU A O 1
ATOM 741 N N . VAL A 1 92 ? 1.798 19.893 8.535 1.00 37.88 92 VAL A N 1
ATOM 742 C CA . VAL A 1 92 ? 1.573 21.017 7.602 1.00 37.88 92 VAL A CA 1
ATOM 743 C C . VAL A 1 92 ? 2.072 22.305 8.242 1.00 37.88 92 VAL A C 1
ATOM 745 O O . VAL A 1 92 ? 1.677 22.575 9.398 1.00 37.88 92 VAL A O 1
#

Organism: Arundo donax (NCBI:txid35708)

Secondary structure (DSSP, 8-state):
-HHHHHHHHHHHHHHHHHHHHHHHHHHHHHHHHHHHHHHHHHHHHHHHHHHHHHHHHHHHS--TT--HHHHHHHHHHHHHHHHHHHTT-S--

Sequence (92 aa):
MDGVILLGENISKIVEVQQERKKEREKVTETQLEVARLQLKAANEQKEAKLLEVYSALLHQDTSQMSEQSKARREKTLERMELKLFGNHDEV

Foldseek 3Di:
DVVVVVVVVVVVVVVVVVVVVVVVVVVVVVVVVVVVVVVVVVVVVVVLVVLVVVLVCLVPDDCPPPDPVRVVVSVVVNVVSCCVNPVVPPPD

pLDDT: mean 89.73, std 10.79, range [37.88, 96.5]